Protein AF-A0A947YS06-F1 (afdb_monomer_lite)

Sequence (121 aa):
MKNLADRHFDRFCGDDSAYISPIMVDEDLHHLEDIAKKCEDFADKRIAHRDKRNPKNLPKFSEVDACIEALDKLYVKYHLIFHASSMDTLRPTYQYDWQEIFDEPWRLPEHDYESNESLGQ

Structure (mmCIF, N/CA/C/O backbone):
data_AF-A0A947YS06-F1
#
_entry.id   AF-A0A947YS06-F1
#
loop_
_atom_site.group_PDB
_atom_site.id
_atom_site.type_symbol
_atom_site.label_atom_id
_atom_site.label_alt_id
_atom_site.label_comp_id
_atom_site.label_asym_id
_atom_site.label_entity_id
_atom_site.label_seq_id
_atom_site.pdbx_PDB_ins_code
_atom_site.Cartn_x
_atom_site.Cartn_y
_atom_site.Cartn_z
_atom_site.occupancy
_atom_site.B_iso_or_equiv
_atom_site.auth_seq_id
_atom_site.auth_comp_id
_atom_site.auth_asym_id
_atom_site.auth_atom_id
_atom_site.pdbx_PDB_model_num
ATOM 1 N N . MET A 1 1 ? 26.062 -4.962 -24.279 1.00 39.59 1 MET A N 1
ATOM 2 C CA . MET A 1 1 ? 25.822 -4.870 -22.823 1.00 39.59 1 MET A CA 1
ATOM 3 C C . MET A 1 1 ? 24.407 -4.338 -22.652 1.00 39.59 1 MET A C 1
ATOM 5 O O . MET A 1 1 ? 24.177 -3.229 -23.108 1.00 39.59 1 MET A O 1
ATOM 9 N N . LYS A 1 2 ? 23.457 -5.122 -22.116 1.00 48.28 2 LYS A N 1
ATOM 10 C CA . LYS A 1 2 ? 22.140 -4.584 -21.718 1.00 48.28 2 LYS A CA 1
ATOM 11 C C . LYS A 1 2 ? 22.371 -3.589 -20.577 1.00 48.28 2 LYS A C 1
ATOM 13 O O . LYS A 1 2 ? 23.113 -3.921 -19.647 1.00 48.28 2 LYS A O 1
ATOM 18 N N . ASN A 1 3 ? 21.820 -2.382 -20.673 1.00 56.44 3 ASN A N 1
ATOM 19 C CA . ASN A 1 3 ? 22.021 -1.358 -19.653 1.00 56.44 3 ASN A CA 1
ATOM 20 C C . ASN A 1 3 ? 21.324 -1.795 -18.357 1.00 56.44 3 ASN A C 1
ATOM 22 O O . ASN A 1 3 ? 20.277 -2.433 -18.381 1.00 56.44 3 ASN A O 1
ATOM 26 N N . LEU A 1 4 ? 21.913 -1.486 -17.197 1.00 55.91 4 LEU A N 1
ATOM 27 C CA . LEU A 1 4 ? 21.330 -1.816 -15.887 1.00 55.91 4 LEU A CA 1
ATOM 28 C C . LEU A 1 4 ? 19.915 -1.225 -15.722 1.00 55.91 4 LEU A C 1
ATOM 30 O O . LEU A 1 4 ? 19.076 -1.857 -15.088 1.00 55.91 4 LEU A O 1
ATOM 34 N N . ALA A 1 5 ? 19.661 -0.067 -16.344 1.00 56.25 5 ALA A N 1
ATOM 35 C CA . ALA A 1 5 ? 18.358 0.595 -16.392 1.00 56.25 5 ALA A CA 1
ATOM 36 C C . ALA A 1 5 ? 17.259 -0.292 -17.004 1.00 56.25 5 ALA A C 1
ATOM 38 O O . ALA A 1 5 ? 16.151 -0.334 -16.474 1.00 56.25 5 ALA A O 1
ATOM 39 N N . ASP A 1 6 ? 17.591 -1.076 -18.034 1.00 64.50 6 ASP A N 1
ATOM 40 C CA . ASP A 1 6 ? 16.628 -1.944 -18.715 1.00 64.50 6 ASP A CA 1
ATOM 41 C C . ASP A 1 6 ? 16.163 -3.071 -17.779 1.00 64.50 6 ASP A C 1
ATOM 43 O O . ASP A 1 6 ? 15.003 -3.449 -17.784 1.00 64.50 6 ASP A O 1
ATOM 47 N N . ARG A 1 7 ? 17.017 -3.564 -16.867 1.00 70.50 7 ARG A N 1
ATOM 48 C CA . ARG A 1 7 ? 16.698 -4.745 -16.038 1.00 70.50 7 ARG A CA 1
ATOM 49 C C . ARG A 1 7 ? 15.566 -4.539 -15.032 1.00 70.50 7 ARG A C 1
ATOM 51 O O . ARG A 1 7 ? 14.827 -5.484 -14.762 1.00 70.50 7 ARG A O 1
ATOM 58 N N . HIS A 1 8 ? 15.461 -3.355 -14.431 1.00 72.56 8 HIS A N 1
ATOM 59 C CA . HIS A 1 8 ? 14.400 -3.082 -13.457 1.00 72.56 8 HIS A CA 1
ATOM 60 C C . HIS A 1 8 ? 13.057 -2.874 -14.147 1.00 72.56 8 HIS A C 1
ATOM 62 O O . HIS A 1 8 ? 12.050 -3.373 -13.657 1.00 72.56 8 HIS A O 1
ATOM 68 N N . PHE A 1 9 ? 13.059 -2.193 -15.290 1.00 77.19 9 PHE A N 1
ATOM 69 C CA . PHE A 1 9 ? 11.863 -1.953 -16.087 1.00 77.19 9 PHE A CA 1
ATOM 70 C C . PHE A 1 9 ? 11.389 -3.225 -16.811 1.00 77.19 9 PHE A C 1
ATOM 72 O O . PHE A 1 9 ? 10.205 -3.549 -16.738 1.00 77.19 9 PHE A O 1
ATOM 79 N N . ASP A 1 10 ? 12.311 -4.008 -17.390 1.00 81.56 10 ASP A N 1
ATOM 80 C CA . ASP A 1 10 ? 12.049 -5.288 -18.074 1.00 81.56 10 ASP A CA 1
ATOM 81 C C . ASP A 1 10 ? 11.272 -6.267 -17.173 1.00 81.56 10 ASP A C 1
ATOM 83 O O . ASP A 1 10 ? 10.462 -7.048 -17.662 1.00 81.56 10 ASP A O 1
ATOM 87 N N . ARG A 1 11 ? 11.460 -6.212 -15.843 1.00 83.12 11 ARG A N 1
ATOM 88 C CA . ARG A 1 11 ? 10.715 -7.049 -14.882 1.00 83.12 11 ARG A CA 1
ATOM 89 C C . ARG A 1 11 ? 9.207 -6.764 -14.870 1.00 83.12 11 ARG A C 1
ATOM 91 O O . ARG A 1 11 ? 8.432 -7.633 -14.477 1.00 83.12 11 ARG A O 1
ATOM 98 N N . PHE A 1 12 ? 8.803 -5.546 -15.218 1.00 85.75 12 PHE A N 1
ATOM 99 C CA . PHE A 1 12 ? 7.411 -5.096 -15.153 1.00 85.75 12 PHE A CA 1
ATOM 100 C C . PHE A 1 12 ? 6.742 -5.006 -16.529 1.00 85.75 12 PHE A C 1
ATOM 102 O O . PHE A 1 12 ? 5.532 -4.783 -16.612 1.00 85.75 12 PHE A O 1
ATOM 109 N N . CYS A 1 13 ? 7.512 -5.188 -17.599 1.00 82.75 13 CYS A N 1
ATOM 110 C CA . CYS A 1 13 ? 7.015 -5.195 -18.967 1.00 82.75 13 CYS A CA 1
ATOM 111 C C . CYS A 1 13 ? 6.362 -6.534 -19.315 1.00 82.75 13 CYS A C 1
ATOM 113 O O . CYS A 1 13 ? 6.755 -7.583 -18.807 1.00 82.75 13 CYS A O 1
ATOM 115 N N . GLY A 1 14 ? 5.372 -6.497 -20.209 1.00 69.81 14 GLY A N 1
ATOM 116 C CA . GLY A 1 14 ? 5.006 -7.696 -20.969 1.00 69.81 14 GLY A CA 1
ATOM 117 C C . GLY A 1 14 ? 6.135 -8.082 -21.933 1.00 69.81 14 GLY A C 1
ATOM 118 O O . GLY A 1 14 ? 6.970 -7.234 -22.254 1.00 69.81 14 GLY A O 1
ATOM 119 N N . ASP A 1 15 ? 6.161 -9.333 -22.394 1.00 72.94 15 ASP A N 1
ATOM 120 C CA . ASP A 1 15 ? 7.198 -9.845 -23.304 1.00 72.94 15 ASP A CA 1
ATOM 121 C C . ASP A 1 15 ? 7.434 -8.889 -24.496 1.00 72.94 15 ASP A C 1
ATOM 123 O O . ASP A 1 15 ? 6.513 -8.598 -25.260 1.00 72.94 15 ASP A O 1
ATOM 127 N N . ASP A 1 16 ? 8.665 -8.369 -24.617 1.00 71.12 16 ASP A N 1
ATOM 128 C CA . ASP A 1 16 ? 9.114 -7.393 -25.632 1.00 71.12 16 ASP A CA 1
ATOM 129 C C . ASP A 1 16 ? 8.257 -6.107 -25.762 1.00 71.12 16 ASP A C 1
ATOM 131 O O . ASP A 1 16 ? 8.232 -5.449 -26.806 1.00 71.12 16 ASP A O 1
ATOM 135 N N . SER A 1 17 ? 7.573 -5.701 -24.687 1.00 77.69 17 SER A N 1
ATOM 136 C CA . SER A 1 17 ? 6.766 -4.476 -24.638 1.00 77.69 17 SER A CA 1
ATOM 137 C C . SER A 1 17 ? 7.578 -3.247 -24.214 1.00 77.69 17 SER A C 1
ATOM 139 O O . SER A 1 17 ? 8.373 -3.295 -23.281 1.00 77.69 17 SER A O 1
ATOM 141 N N . ALA A 1 18 ? 7.293 -2.094 -24.828 1.00 83.56 18 ALA A N 1
ATOM 142 C CA . ALA A 1 18 ? 7.794 -0.787 -24.381 1.00 83.56 18 ALA A CA 1
ATOM 143 C C . ALA A 1 18 ? 7.028 -0.217 -23.165 1.00 83.56 18 ALA A C 1
ATOM 145 O O . ALA A 1 18 ? 7.320 0.883 -22.697 1.00 83.56 18 ALA A O 1
ATOM 146 N N . TYR A 1 19 ? 6.020 -0.945 -22.682 1.00 87.88 19 TYR A N 1
ATOM 147 C CA . TYR A 1 19 ? 5.090 -0.525 -21.638 1.00 87.88 19 TYR A CA 1
ATOM 148 C C . TYR A 1 19 ? 4.958 -1.598 -20.554 1.00 87.88 19 TYR A C 1
ATOM 150 O O . TYR A 1 19 ? 5.008 -2.799 -20.849 1.00 87.88 19 TYR A O 1
ATOM 158 N N . ILE A 1 20 ? 4.715 -1.154 -19.315 1.00 91.06 20 ILE A N 1
ATOM 159 C CA . ILE A 1 20 ? 4.392 -2.041 -18.191 1.00 91.06 20 ILE A CA 1
ATOM 160 C C . ILE A 1 20 ? 3.111 -2.836 -18.462 1.00 91.06 20 ILE A C 1
ATOM 162 O O . ILE A 1 20 ? 2.223 -2.377 -19.181 1.00 91.06 20 ILE A O 1
ATOM 166 N N . SER A 1 21 ? 3.017 -4.029 -17.878 1.00 91.81 21 SER A N 1
ATOM 167 C CA . SER A 1 21 ? 1.863 -4.917 -18.038 1.00 91.81 21 SER A CA 1
ATOM 168 C C . SER A 1 21 ? 0.585 -4.295 -17.449 1.00 91.81 21 SER A C 1
ATOM 170 O O . SER A 1 21 ? 0.530 -4.099 -16.235 1.00 91.81 21 SER A O 1
ATOM 172 N N . PRO A 1 22 ? -0.472 -4.045 -18.249 1.00 92.25 22 PRO A N 1
ATOM 173 C CA . PRO A 1 22 ? -1.747 -3.551 -17.724 1.00 92.25 22 PRO A CA 1
ATOM 174 C C . PRO A 1 22 ? -2.409 -4.546 -16.768 1.00 92.25 22 PRO A C 1
ATOM 176 O O . PRO A 1 22 ? -2.984 -4.145 -15.767 1.00 92.25 22 PRO A O 1
ATOM 179 N N . ILE A 1 23 ? -2.249 -5.848 -17.031 1.00 93.38 23 ILE A N 1
ATOM 180 C CA . ILE A 1 23 ? -2.783 -6.921 -16.180 1.00 93.38 23 ILE A CA 1
ATOM 181 C C . ILE A 1 23 ? -2.184 -6.829 -14.775 1.00 93.38 23 ILE A C 1
ATOM 183 O O . ILE A 1 23 ? -2.906 -6.925 -13.793 1.00 93.38 23 ILE A O 1
ATOM 187 N N . MET A 1 24 ? -0.875 -6.577 -14.677 1.00 93.75 24 MET A N 1
ATO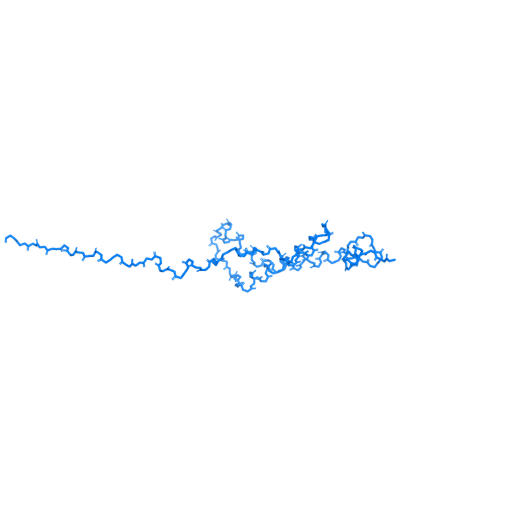M 188 C CA . MET A 1 24 ? -0.209 -6.392 -13.386 1.00 93.75 24 MET A CA 1
ATOM 189 C C . MET A 1 24 ? -0.775 -5.188 -12.625 1.00 93.75 24 MET A C 1
ATOM 191 O O . MET A 1 24 ? -0.939 -5.257 -11.411 1.00 93.75 24 MET A O 1
ATOM 195 N N . VAL A 1 25 ? -1.042 -4.085 -13.331 1.00 95.38 25 VAL A N 1
ATOM 196 C CA . VAL A 1 25 ? -1.608 -2.872 -12.728 1.00 95.38 25 VAL A CA 1
ATOM 197 C C . VAL A 1 25 ? -3.013 -3.143 -12.205 1.00 95.38 25 VAL A C 1
ATOM 199 O O . VAL A 1 25 ? -3.317 -2.791 -11.068 1.00 95.38 25 VAL A O 1
ATOM 202 N N . ASP A 1 26 ? -3.847 -3.810 -13.000 1.00 96.81 26 ASP A N 1
ATOM 203 C CA . ASP A 1 26 ? -5.198 -4.178 -12.588 1.00 96.81 26 ASP A CA 1
ATOM 204 C C . ASP A 1 26 ? -5.171 -5.129 -11.384 1.00 96.81 26 ASP A C 1
ATOM 206 O O . ASP A 1 26 ? -5.926 -4.934 -10.435 1.00 96.81 26 ASP A O 1
ATOM 210 N N . GLU A 1 27 ? -4.294 -6.133 -11.372 1.00 96.81 27 GLU A N 1
ATOM 211 C CA . GLU A 1 27 ? -4.137 -7.053 -10.237 1.00 96.81 27 GLU A CA 1
ATOM 212 C C . GLU A 1 27 ? -3.709 -6.327 -8.956 1.00 96.81 27 GLU A C 1
ATOM 214 O O . GLU A 1 27 ? -4.265 -6.584 -7.886 1.00 96.81 27 GLU A O 1
ATOM 219 N N . ASP A 1 28 ? -2.756 -5.398 -9.058 1.00 9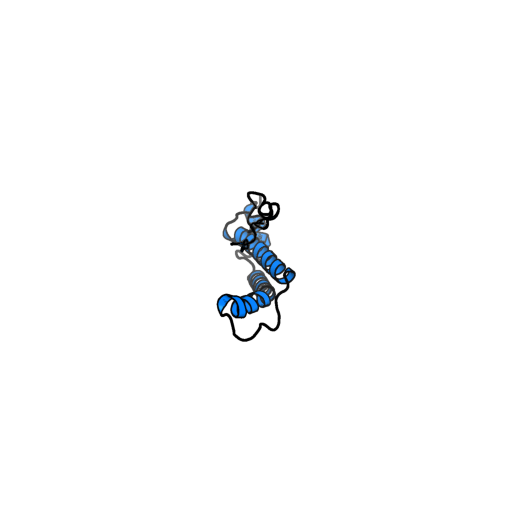7.12 28 ASP A N 1
ATOM 220 C CA . ASP A 1 28 ? -2.319 -4.582 -7.926 1.00 97.12 28 ASP A CA 1
ATOM 221 C C . ASP A 1 28 ? -3.465 -3.716 -7.370 1.00 97.12 28 ASP A C 1
ATOM 223 O O . ASP A 1 28 ? -3.625 -3.616 -6.151 1.00 97.12 28 ASP A O 1
ATOM 227 N N . LEU A 1 29 ? -4.257 -3.092 -8.253 1.00 96.81 29 LEU A N 1
ATOM 228 C CA . LEU A 1 29 ? -5.400 -2.255 -7.877 1.00 96.81 29 LEU A CA 1
ATOM 229 C C . LEU A 1 29 ? -6.470 -3.072 -7.154 1.00 96.81 29 LEU A C 1
ATOM 231 O O . LEU A 1 29 ? -6.839 -2.723 -6.035 1.00 96.81 29 LEU A O 1
ATOM 235 N N . HIS A 1 30 ? -6.904 -4.190 -7.743 1.00 97.81 30 HIS A N 1
ATOM 236 C CA . HIS A 1 30 ? -7.895 -5.068 -7.117 1.00 97.81 30 HIS A CA 1
ATOM 237 C C . HIS A 1 30 ? -7.403 -5.587 -5.764 1.00 97.81 30 HIS A C 1
ATOM 239 O O . HIS A 1 30 ? -8.154 -5.607 -4.791 1.00 97.81 30 HIS A O 1
ATOM 245 N N . HIS A 1 31 ? -6.123 -5.962 -5.668 1.00 96.94 31 HIS A N 1
ATOM 246 C CA . HIS A 1 31 ? -5.548 -6.416 -4.408 1.00 96.94 31 HIS A CA 1
ATOM 247 C C . HIS A 1 31 ? -5.589 -5.334 -3.322 1.00 96.94 31 HIS A C 1
ATOM 249 O O . HIS A 1 31 ? -5.938 -5.627 -2.174 1.00 96.94 31 HIS A O 1
ATOM 255 N N . LEU A 1 32 ? -5.241 -4.090 -3.673 1.00 95.88 32 LEU A N 1
ATOM 256 C CA . LEU A 1 32 ? -5.296 -2.967 -2.743 1.00 95.88 32 LEU A CA 1
ATOM 257 C C . LEU A 1 32 ? -6.733 -2.680 -2.302 1.00 95.88 32 LEU A C 1
ATOM 259 O O . LEU A 1 32 ? -6.972 -2.540 -1.104 1.00 95.88 32 LEU A O 1
ATOM 263 N N . GLU A 1 33 ? -7.671 -2.611 -3.246 1.00 95.88 33 GLU A N 1
ATOM 264 C CA . GLU A 1 33 ? -9.090 -2.377 -2.968 1.00 95.88 33 GLU A CA 1
ATOM 265 C C . GLU A 1 33 ? -9.647 -3.435 -2.011 1.00 95.88 33 GLU A C 1
ATOM 267 O O . GLU A 1 33 ? -10.255 -3.097 -0.994 1.00 95.88 33 GLU A O 1
ATOM 272 N N . ASP A 1 34 ? -9.378 -4.714 -2.277 1.00 96.19 34 ASP A N 1
ATOM 273 C CA . ASP A 1 34 ? -9.864 -5.824 -1.459 1.00 96.19 34 ASP A CA 1
ATOM 274 C C . ASP A 1 34 ? -9.323 -5.778 -0.024 1.00 96.19 34 ASP A C 1
ATOM 276 O O . ASP A 1 34 ? -10.076 -5.977 0.938 1.00 96.19 34 ASP A O 1
ATOM 280 N N . ILE A 1 35 ? -8.027 -5.497 0.141 1.00 95.88 35 ILE A N 1
ATOM 281 C CA . ILE A 1 35 ? -7.398 -5.387 1.462 1.00 95.88 35 ILE A CA 1
ATOM 282 C C . ILE A 1 35 ? -7.900 -4.146 2.208 1.00 95.88 35 ILE A C 1
ATOM 284 O O . ILE A 1 35 ? -8.244 -4.239 3.390 1.00 95.88 35 ILE A O 1
ATOM 288 N N . ALA A 1 36 ? -7.978 -2.999 1.530 1.00 94.50 36 ALA A N 1
ATOM 289 C CA . ALA A 1 36 ? -8.321 -1.720 2.141 1.00 94.50 36 ALA A CA 1
ATOM 290 C C . ALA A 1 36 ? -9.808 -1.599 2.488 1.00 94.50 36 ALA A C 1
ATOM 292 O O . ALA A 1 36 ? -10.154 -0.880 3.430 1.00 94.50 36 ALA A O 1
ATOM 293 N N . LYS A 1 37 ? -10.683 -2.337 1.793 1.00 93.38 37 LYS A N 1
ATOM 294 C CA . LYS A 1 37 ? -12.141 -2.192 1.875 1.00 93.38 37 LYS A CA 1
ATOM 295 C C . LYS A 1 37 ? -12.684 -2.117 3.296 1.00 93.38 37 LYS A C 1
ATOM 297 O O . LYS A 1 37 ? -13.503 -1.258 3.600 1.00 93.38 37 LYS A O 1
ATOM 302 N N . LYS A 1 38 ? -12.248 -3.012 4.189 1.00 90.25 38 LYS A N 1
ATOM 303 C CA . LYS A 1 38 ? -12.744 -3.033 5.579 1.00 90.25 38 LYS A CA 1
ATOM 304 C C . LYS A 1 38 ? -12.313 -1.801 6.371 1.00 90.25 38 LYS A C 1
ATOM 306 O O . LYS A 1 38 ? -13.084 -1.302 7.192 1.00 90.25 38 LYS A O 1
ATOM 311 N N . CYS A 1 39 ? -11.083 -1.348 6.154 1.00 92.56 39 CYS A N 1
ATOM 312 C 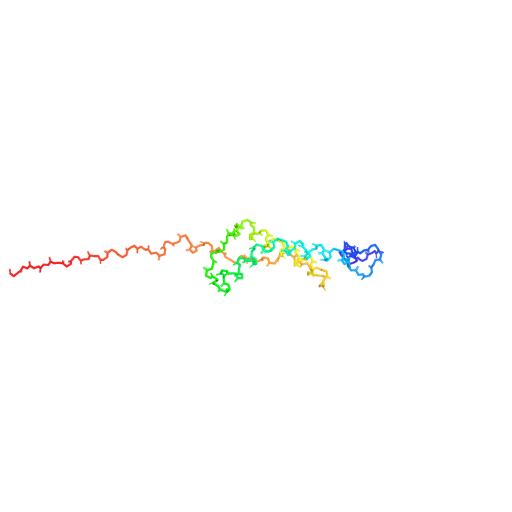CA . CYS A 1 39 ? -10.524 -0.172 6.807 1.00 92.56 39 CYS A CA 1
ATOM 313 C C . CYS A 1 39 ? -11.199 1.102 6.292 1.00 92.56 39 CYS A C 1
ATOM 315 O O . CYS A 1 39 ? -11.594 1.939 7.101 1.00 92.56 39 CYS A O 1
ATOM 317 N N . GLU A 1 40 ? -11.409 1.202 4.979 1.00 91.38 40 GLU A N 1
ATOM 318 C CA . GLU A 1 40 ? -12.143 2.291 4.330 1.00 91.38 40 GLU A CA 1
ATOM 319 C C . GLU A 1 40 ? -13.600 2.346 4.810 1.00 91.38 40 GLU A C 1
ATOM 321 O O . GLU A 1 40 ? -14.038 3.357 5.354 1.00 91.38 40 GLU A O 1
ATOM 326 N N . ASP A 1 41 ? -14.319 1.217 4.761 1.00 89.69 41 ASP A N 1
ATOM 327 C CA . ASP A 1 41 ? -15.704 1.109 5.235 1.00 89.69 41 ASP A CA 1
ATOM 328 C C . ASP A 1 41 ? -15.868 1.574 6.690 1.00 89.69 41 ASP A C 1
ATOM 330 O O . ASP A 1 41 ? -16.910 2.126 7.066 1.00 89.69 41 ASP A O 1
ATOM 334 N N . PHE A 1 42 ? -14.872 1.286 7.532 1.00 90.06 42 PHE A N 1
ATOM 335 C CA . PHE A 1 42 ? -14.850 1.730 8.917 1.00 90.06 42 PHE A CA 1
ATOM 336 C C . PHE A 1 42 ? -14.530 3.223 9.029 1.00 90.06 42 PHE A C 1
ATOM 338 O O . PHE A 1 42 ? -15.223 3.932 9.766 1.00 90.06 42 PHE A O 1
ATOM 345 N N . ALA A 1 43 ? -13.514 3.704 8.310 1.00 88.69 43 ALA A N 1
ATOM 346 C CA . ALA A 1 43 ? -13.107 5.103 8.309 1.00 88.69 43 ALA A CA 1
ATOM 347 C C . ALA A 1 43 ? -14.251 6.022 7.855 1.00 88.69 43 ALA A C 1
ATOM 349 O O . ALA A 1 43 ? -14.611 6.952 8.583 1.00 88.69 43 ALA A O 1
ATOM 350 N N . ASP A 1 44 ? -14.903 5.701 6.739 1.00 86.62 44 ASP A N 1
ATOM 351 C CA . ASP A 1 44 ? -16.016 6.472 6.185 1.00 86.62 44 ASP A CA 1
ATOM 352 C C . ASP A 1 44 ? -17.165 6.600 7.182 1.00 86.62 44 ASP A C 1
ATOM 354 O O . ASP A 1 44 ? -17.619 7.697 7.522 1.00 86.62 44 ASP A O 1
ATOM 358 N N . LYS A 1 45 ? -17.619 5.463 7.715 1.00 83.94 45 LYS A N 1
ATOM 359 C CA . LYS A 1 45 ? -18.787 5.425 8.600 1.00 83.94 45 LYS A CA 1
ATOM 360 C C . LYS A 1 45 ? -18.476 6.030 9.959 1.00 83.94 45 LYS A C 1
ATOM 362 O O . LYS A 1 45 ? -19.311 6.739 10.518 1.00 83.94 45 LYS A O 1
ATOM 367 N N . ARG A 1 46 ? -17.305 5.743 10.534 1.00 83.00 46 ARG A N 1
ATOM 368 C CA . ARG A 1 46 ? -17.051 6.010 11.956 1.00 83.00 46 ARG A CA 1
ATOM 369 C C . ARG A 1 46 ? -16.167 7.217 12.227 1.00 83.00 46 ARG A C 1
ATOM 371 O O . ARG A 1 46 ? -16.398 7.874 13.249 1.00 83.00 46 ARG A O 1
ATOM 378 N N . ILE A 1 47 ? -15.192 7.481 11.361 1.00 81.19 47 ILE A N 1
ATOM 379 C CA . ILE A 1 47 ? -14.222 8.571 11.515 1.00 81.19 47 ILE A CA 1
ATOM 380 C C . ILE A 1 47 ? -14.743 9.821 10.804 1.00 81.19 47 ILE A C 1
ATOM 382 O O . ILE A 1 47 ? -14.915 10.848 11.456 1.00 81.19 47 ILE A O 1
ATOM 386 N N . ALA A 1 48 ? -15.063 9.718 9.510 1.00 81.94 48 ALA A N 1
ATOM 387 C CA . ALA A 1 48 ? -15.463 10.865 8.696 1.00 81.94 48 ALA A CA 1
ATOM 388 C C . ALA A 1 48 ? -16.907 11.317 8.969 1.00 81.94 48 ALA A C 1
ATOM 390 O O . ALA A 1 48 ? -17.150 12.489 9.252 1.00 81.94 48 ALA A O 1
ATOM 391 N N . HIS A 1 49 ? -17.876 10.395 8.934 1.00 78.00 49 HIS A N 1
ATOM 392 C CA . HIS A 1 49 ? -19.297 10.762 8.982 1.00 78.00 49 HIS A CA 1
ATOM 393 C C . HIS A 1 49 ? -19.984 10.584 10.343 1.00 78.00 49 HIS A C 1
ATOM 395 O O . HIS A 1 49 ? -21.140 10.988 10.478 1.00 78.00 49 HIS A O 1
ATOM 401 N N . ARG A 1 50 ? -19.303 10.009 11.352 1.00 74.25 50 ARG A N 1
ATOM 402 C CA . ARG A 1 50 ? -19.886 9.609 12.659 1.00 74.25 50 ARG A CA 1
ATOM 403 C C . ARG A 1 50 ? -21.318 9.076 12.498 1.00 74.25 50 ARG A C 1
ATOM 405 O O . ARG A 1 50 ? -22.245 9.556 13.155 1.00 74.25 50 ARG A O 1
ATOM 412 N N . ASP A 1 51 ? -21.491 8.106 11.602 1.00 78.94 51 ASP A N 1
ATOM 413 C CA . ASP A 1 51 ? -22.775 7.463 11.351 1.00 78.94 51 ASP A CA 1
ATOM 414 C C 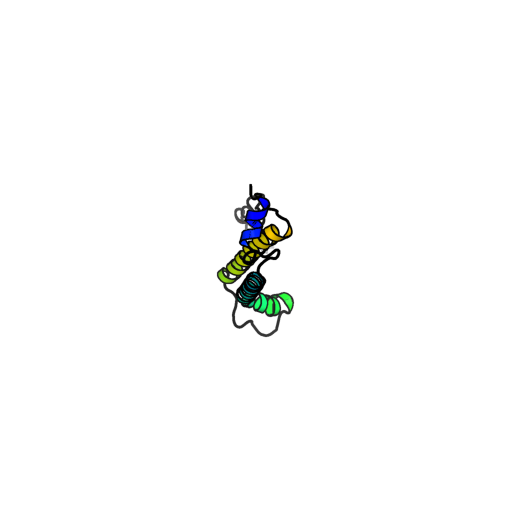. ASP A 1 51 ? -23.374 6.998 12.688 1.00 78.94 51 ASP A C 1
ATOM 416 O O . ASP A 1 51 ? -22.692 6.448 13.558 1.00 78.94 51 ASP A O 1
ATOM 420 N N . LYS A 1 52 ? -24.670 7.262 12.871 1.00 75.56 52 LYS A N 1
ATOM 421 C CA . LYS A 1 52 ? -25.417 6.881 14.074 1.00 75.56 52 LYS A CA 1
ATOM 422 C C . LYS A 1 52 ? -25.511 5.362 14.220 1.00 75.56 52 LYS A C 1
ATOM 424 O O . LYS A 1 52 ? -25.777 4.866 15.313 1.00 75.56 52 LYS A O 1
ATOM 429 N N . ARG A 1 53 ? -25.342 4.619 13.125 1.00 76.25 53 ARG A N 1
ATOM 430 C CA . ARG A 1 53 ? -25.310 3.158 13.126 1.00 76.25 53 ARG A CA 1
ATOM 431 C C . ARG A 1 53 ? -23.917 2.692 13.527 1.00 76.25 53 ARG A C 1
ATOM 433 O O . ARG A 1 53 ? -22.934 3.017 12.868 1.00 76.25 53 ARG A O 1
ATOM 440 N N . ASN A 1 54 ? -23.841 1.874 14.574 1.00 68.50 54 ASN A N 1
ATOM 441 C CA . ASN A 1 54 ? -22.573 1.259 14.945 1.00 68.50 54 ASN A CA 1
ATOM 442 C C . ASN A 1 54 ? -22.042 0.401 13.781 1.00 68.50 54 ASN A C 1
ATOM 444 O O . ASN A 1 54 ? -22.809 -0.392 13.216 1.00 68.50 54 ASN A O 1
ATOM 448 N N . PRO A 1 55 ? -20.751 0.529 13.420 1.00 72.25 55 PRO A N 1
ATOM 449 C CA . PRO A 1 55 ? -20.140 -0.351 12.438 1.00 72.25 55 PRO A CA 1
ATOM 450 C C . PRO A 1 55 ? -20.248 -1.791 12.942 1.00 72.25 55 PRO A C 1
ATOM 452 O O . PRO A 1 55 ? -19.866 -2.098 14.069 1.00 72.25 55 PRO A O 1
ATOM 455 N N . LYS A 1 56 ? -20.822 -2.668 12.113 1.00 72.75 56 LYS A N 1
ATOM 456 C CA . LYS A 1 56 ? -21.070 -4.069 12.489 1.00 72.75 56 LYS A CA 1
ATOM 457 C C . LYS A 1 56 ? -19.776 -4.870 12.618 1.00 72.75 56 LYS A C 1
ATOM 459 O O . LYS A 1 56 ? -19.705 -5.768 13.445 1.00 72.75 56 LYS A O 1
ATOM 464 N N . ASN A 1 57 ? -18.776 -4.518 11.812 1.00 79.06 57 ASN A N 1
ATOM 465 C CA . ASN A 1 57 ? -17.486 -5.185 11.752 1.00 79.06 57 ASN A CA 1
ATOM 466 C C . ASN A 1 57 ? -16.393 -4.131 11.915 1.00 79.06 57 ASN A C 1
ATOM 468 O O . ASN A 1 57 ? -16.263 -3.238 11.080 1.00 79.06 57 ASN A O 1
ATOM 472 N N . LEU A 1 58 ? -15.649 -4.228 13.011 1.00 87.69 58 LEU A N 1
ATOM 473 C CA . LEU A 1 58 ? -14.459 -3.422 13.258 1.00 87.69 58 LEU A CA 1
ATOM 474 C C . LEU A 1 58 ? -13.258 -4.109 12.595 1.00 87.69 58 LEU A C 1
ATOM 476 O O . LEU A 1 58 ? -13.116 -5.324 12.779 1.00 87.69 58 LEU A O 1
ATOM 480 N N . PRO A 1 59 ? -12.404 -3.380 11.855 1.00 90.81 59 PRO A N 1
ATOM 481 C CA . PRO A 1 59 ? -11.157 -3.946 11.368 1.00 90.81 59 PRO A CA 1
ATOM 482 C C . PRO A 1 59 ? -10.262 -4.304 12.558 1.00 90.81 59 PRO A C 1
ATOM 484 O O . PRO A 1 59 ? -10.183 -3.571 13.549 1.00 90.81 59 PRO A O 1
ATOM 487 N N . LYS A 1 60 ? -9.590 -5.449 12.476 1.00 93.50 60 LYS A N 1
ATOM 488 C CA . LYS A 1 60 ? -8.546 -5.831 13.433 1.00 93.50 60 LYS A CA 1
ATOM 489 C C . LYS A 1 60 ? -7.296 -4.996 13.177 1.00 93.50 60 LYS A C 1
ATOM 491 O O . LYS A 1 60 ? -7.025 -4.638 12.035 1.00 93.50 60 LYS A O 1
ATOM 496 N N . PHE A 1 61 ? -6.471 -4.793 14.204 1.00 94.25 61 PHE A N 1
ATOM 497 C CA . PHE A 1 61 ? -5.159 -4.155 14.026 1.00 94.25 61 PHE A CA 1
ATOM 498 C C . PHE A 1 61 ? -4.326 -4.844 12.940 1.00 94.25 61 PHE A C 1
ATOM 500 O O . PHE A 1 61 ? -3.814 -4.175 12.058 1.00 94.25 61 PHE A O 1
ATOM 507 N N . SER A 1 62 ? -4.341 -6.178 12.892 1.00 95.00 62 SER A N 1
ATOM 508 C CA . SER A 1 62 ? -3.675 -6.943 11.833 1.00 95.00 62 SER A CA 1
ATOM 509 C C . SER A 1 62 ? -4.184 -6.643 10.416 1.00 95.00 62 SER A C 1
ATOM 511 O O . SER A 1 62 ? -3.436 -6.781 9.457 1.00 95.00 62 SER A O 1
ATOM 513 N N . GLU A 1 63 ? -5.465 -6.291 10.259 1.00 93.94 63 GLU A N 1
ATOM 514 C CA . GLU A 1 63 ? -6.034 -5.918 8.955 1.00 93.94 63 GLU A CA 1
ATOM 515 C C . GLU A 1 63 ? -5.592 -4.503 8.562 1.00 93.94 63 GLU A C 1
ATOM 517 O O . GLU A 1 63 ? -5.254 -4.274 7.404 1.00 93.94 63 GLU A O 1
ATOM 522 N N . VAL A 1 64 ? -5.515 -3.581 9.528 1.00 94.94 64 VAL A N 1
ATOM 523 C CA . VAL A 1 64 ? -4.955 -2.237 9.320 1.00 94.94 64 VAL A CA 1
ATOM 524 C C . VAL A 1 64 ? -3.474 -2.321 8.946 1.00 94.94 64 VAL A C 1
ATOM 526 O O . VAL A 1 64 ? -3.068 -1.737 7.944 1.00 94.94 64 VAL A O 1
ATOM 529 N N . ASP A 1 65 ? -2.686 -3.100 9.687 1.00 95.44 65 ASP A N 1
ATOM 530 C CA . ASP A 1 65 ? -1.263 -3.307 9.408 1.00 95.44 65 ASP A CA 1
ATOM 531 C C . ASP A 1 65 ? -1.056 -3.909 8.014 1.00 95.44 65 ASP A C 1
ATOM 533 O O . ASP A 1 65 ? -0.213 -3.435 7.256 1.00 95.44 65 ASP A O 1
ATOM 537 N N . ALA A 1 66 ? -1.872 -4.896 7.626 1.00 95.19 66 ALA A N 1
ATOM 538 C CA . ALA A 1 66 ? -1.827 -5.472 6.284 1.00 95.19 66 ALA A CA 1
ATOM 539 C C . ALA A 1 66 ? -2.127 -4.439 5.183 1.00 95.19 66 ALA A C 1
ATOM 541 O O . ALA A 1 66 ? -1.477 -4.469 4.139 1.00 95.19 66 ALA A O 1
ATOM 542 N N . CYS A 1 67 ? -3.055 -3.502 5.414 1.00 95.75 67 CYS A N 1
ATOM 543 C CA . CYS A 1 67 ? -3.309 -2.397 4.481 1.00 95.75 67 CYS A CA 1
ATOM 544 C C . CYS A 1 67 ? -2.091 -1.480 4.344 1.00 95.75 67 CYS A C 1
ATOM 546 O O . CYS A 1 67 ? -1.720 -1.111 3.232 1.00 95.75 67 CYS A O 1
ATOM 548 N N . ILE A 1 68 ? -1.457 -1.129 5.466 1.00 95.81 68 ILE A N 1
ATOM 549 C CA . ILE A 1 68 ? -0.268 -0.267 5.483 1.00 95.81 68 ILE A CA 1
ATOM 550 C C . ILE A 1 68 ? 0.890 -0.946 4.741 1.00 95.81 68 ILE A C 1
ATOM 552 O O . ILE A 1 68 ? 1.549 -0.313 3.922 1.00 95.81 68 ILE A O 1
ATOM 556 N N . GLU A 1 69 ? 1.118 -2.238 4.981 1.00 96.00 69 GLU A N 1
ATOM 557 C CA . GLU A 1 69 ? 2.121 -3.043 4.268 1.00 96.00 69 GLU A CA 1
ATOM 558 C C . GLU A 1 69 ? 1.843 -3.143 2.761 1.00 96.00 69 GLU A C 1
ATOM 560 O O . GLU A 1 69 ? 2.771 -3.081 1.952 1.00 96.00 69 GLU A O 1
ATOM 565 N N . ALA A 1 70 ? 0.5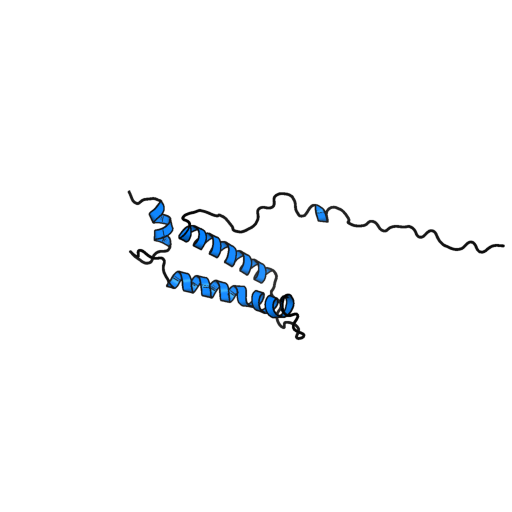77 -3.309 2.365 1.00 95.75 70 ALA A N 1
ATOM 566 C CA . ALA A 1 70 ? 0.194 -3.362 0.956 1.00 95.75 70 ALA A CA 1
ATOM 567 C C . ALA A 1 70 ? 0.458 -2.019 0.255 1.00 95.75 70 ALA A C 1
ATOM 569 O O . ALA A 1 70 ? 1.075 -1.999 -0.810 1.00 95.75 70 ALA A O 1
ATOM 570 N N . LEU A 1 71 ? 0.066 -0.905 0.883 1.00 96.00 71 LEU A N 1
ATOM 571 C CA . LEU A 1 71 ? 0.328 0.449 0.386 1.00 96.00 71 LEU A CA 1
ATOM 572 C C . LEU A 1 71 ? 1.827 0.741 0.261 1.00 96.00 71 LEU A C 1
ATOM 574 O O . LEU A 1 71 ? 2.254 1.283 -0.756 1.00 96.00 71 LEU A O 1
ATOM 578 N N . ASP A 1 72 ? 2.618 0.356 1.264 1.00 97.06 72 ASP A N 1
ATOM 579 C CA . ASP A 1 72 ? 4.071 0.535 1.271 1.00 97.06 72 ASP A CA 1
ATOM 580 C C . ASP A 1 72 ? 4.726 -0.145 0.059 1.00 97.06 72 ASP A C 1
ATOM 582 O O . ASP A 1 72 ? 5.394 0.492 -0.758 1.00 97.06 72 ASP A O 1
ATOM 586 N N . LYS A 1 73 ? 4.443 -1.440 -0.126 1.00 95.69 73 LYS A N 1
ATOM 587 C CA . LYS A 1 73 ? 4.982 -2.233 -1.241 1.00 95.69 73 LYS A CA 1
ATOM 588 C C . LYS A 1 73 ? 4.531 -1.708 -2.597 1.00 95.69 73 LYS A C 1
ATOM 590 O O . LYS A 1 73 ? 5.331 -1.673 -3.534 1.00 95.69 73 LYS A O 1
ATOM 595 N N . LEU A 1 74 ? 3.262 -1.313 -2.704 1.00 96.50 74 LEU A N 1
ATOM 596 C CA . LEU A 1 74 ? 2.704 -0.764 -3.932 1.00 96.50 74 LEU A CA 1
ATOM 597 C C . LEU A 1 74 ? 3.416 0.537 -4.306 1.00 96.50 74 LEU A C 1
ATOM 599 O O . LEU A 1 74 ? 3.905 0.679 -5.426 1.00 96.50 74 LEU A O 1
ATOM 603 N N . TYR A 1 75 ? 3.540 1.460 -3.354 1.00 95.88 75 TYR A N 1
ATOM 604 C CA . TYR A 1 75 ? 4.203 2.733 -3.593 1.00 95.88 75 TYR A CA 1
ATOM 605 C C . TYR A 1 75 ? 5.668 2.537 -3.986 1.00 95.88 75 TYR A C 1
ATOM 607 O O . TYR A 1 75 ? 6.098 3.086 -4.997 1.00 95.88 75 TYR A O 1
ATOM 615 N N . VAL A 1 76 ? 6.420 1.708 -3.254 1.00 95.69 76 VAL A N 1
ATOM 616 C CA . VAL A 1 76 ? 7.822 1.386 -3.575 1.00 95.69 76 VAL A CA 1
ATOM 617 C C . VAL A 1 76 ? 7.960 0.841 -5.002 1.00 95.69 76 VAL A C 1
ATOM 619 O O . VAL A 1 76 ? 8.827 1.289 -5.758 1.00 95.69 76 VAL A O 1
ATOM 622 N N . LYS A 1 77 ? 7.076 -0.082 -5.406 1.00 94.00 77 LYS A N 1
ATOM 623 C CA . LYS A 1 77 ? 7.051 -0.655 -6.760 1.00 94.00 77 LYS A CA 1
ATOM 624 C C . LYS A 1 77 ? 6.847 0.420 -7.829 1.00 94.00 77 LYS A C 1
ATOM 626 O O . LYS A 1 77 ? 7.642 0.507 -8.765 1.00 94.00 77 LYS A O 1
ATOM 631 N N . TYR A 1 78 ? 5.809 1.245 -7.702 1.00 94.25 78 TYR A N 1
ATOM 632 C CA . TYR A 1 78 ? 5.489 2.256 -8.716 1.00 94.25 78 TYR A CA 1
ATOM 633 C C . TYR A 1 78 ? 6.437 3.456 -8.688 1.00 94.25 78 TYR A C 1
ATOM 635 O O . TYR A 1 78 ? 6.719 4.029 -9.739 1.00 94.25 78 TYR A O 1
ATOM 643 N N . HIS A 1 79 ? 7.008 3.791 -7.531 1.00 94.00 79 HIS A N 1
ATOM 644 C CA . HIS A 1 79 ? 8.057 4.800 -7.428 1.00 94.00 79 HIS A CA 1
ATOM 645 C C . HIS A 1 79 ? 9.288 4.402 -8.252 1.00 94.00 79 HIS A C 1
ATOM 647 O O . HIS A 1 79 ? 9.796 5.212 -9.030 1.00 94.00 79 HIS A O 1
ATOM 653 N N . LEU A 1 80 ? 9.711 3.135 -8.155 1.00 91.38 80 LEU A N 1
ATOM 654 C CA . LEU A 1 80 ? 10.799 2.602 -8.973 1.00 91.38 80 LEU A CA 1
ATOM 655 C C . LEU A 1 80 ? 10.479 2.687 -10.470 1.00 91.38 80 LEU A C 1
ATOM 657 O O . LEU A 1 80 ? 11.329 3.114 -11.247 1.00 91.38 80 LEU A O 1
ATOM 661 N N . ILE A 1 81 ? 9.263 2.309 -10.871 1.00 90.44 81 ILE A N 1
ATOM 662 C CA . ILE A 1 81 ? 8.840 2.315 -12.279 1.00 90.44 81 ILE A CA 1
ATOM 663 C C . ILE A 1 81 ? 8.803 3.739 -12.848 1.00 90.44 81 ILE A C 1
ATOM 665 O O . ILE A 1 81 ? 9.330 3.977 -13.932 1.00 90.44 81 ILE A O 1
ATOM 669 N N . PHE A 1 82 ? 8.191 4.689 -12.138 1.00 90.31 82 PHE A N 1
ATOM 670 C CA . PHE A 1 82 ? 7.970 6.040 -12.661 1.00 90.31 82 PHE A CA 1
ATOM 671 C C . PHE A 1 82 ? 9.189 6.950 -12.561 1.00 90.31 82 PHE A C 1
ATOM 673 O O . PHE A 1 82 ? 9.364 7.829 -13.403 1.00 90.31 82 PHE A O 1
ATOM 680 N N . HIS A 1 83 ? 10.027 6.760 -11.542 1.00 90.56 83 HIS A N 1
ATOM 681 C CA . HIS A 1 83 ? 11.129 7.676 -11.256 1.00 90.56 83 HIS A CA 1
ATOM 682 C C . HIS A 1 83 ? 12.510 7.057 -11.455 1.00 90.56 83 HIS A C 1
ATOM 684 O O . HIS A 1 83 ? 13.501 7.770 -11.304 1.00 90.56 83 HIS A O 1
ATOM 690 N N . ALA A 1 84 ? 12.596 5.759 -11.776 1.00 88.75 84 ALA A N 1
ATOM 691 C CA . ALA A 1 84 ? 13.857 5.016 -11.838 1.00 88.75 84 ALA A CA 1
ATOM 692 C C . ALA A 1 84 ? 14.717 5.215 -10.570 1.00 88.75 84 ALA A C 1
ATOM 694 O O . ALA A 1 84 ? 15.947 5.236 -10.625 1.00 88.75 84 ALA A O 1
ATOM 695 N N . SER A 1 85 ? 14.046 5.385 -9.428 1.00 89.62 85 SER A N 1
ATOM 696 C CA . SER A 1 85 ? 14.638 5.694 -8.130 1.00 89.62 85 SER A CA 1
ATOM 697 C C . SER A 1 85 ? 14.261 4.611 -7.131 1.00 89.62 85 SER A C 1
ATOM 699 O O . SER A 1 85 ? 13.112 4.172 -7.077 1.00 89.62 85 SER A O 1
ATOM 701 N N . SER A 1 86 ? 15.232 4.165 -6.340 1.00 86.94 86 SER A N 1
ATOM 702 C CA . SER A 1 86 ? 14.999 3.186 -5.284 1.00 86.94 86 SER A CA 1
ATOM 703 C C . SER A 1 86 ? 14.488 3.868 -4.022 1.00 86.94 86 SER A C 1
ATOM 705 O O . SER A 1 86 ? 15.058 4.858 -3.564 1.00 86.94 86 SER A O 1
ATOM 707 N N . MET A 1 87 ? 13.458 3.281 -3.429 1.00 91.50 87 MET A N 1
ATOM 708 C CA . MET A 1 87 ? 12.980 3.590 -2.091 1.00 91.50 87 MET A CA 1
ATOM 709 C C . MET A 1 87 ? 12.751 2.258 -1.388 1.00 91.50 87 MET A C 1
ATOM 711 O O . MET A 1 87 ? 12.139 1.370 -1.974 1.00 91.50 87 MET A O 1
ATOM 715 N N . ASP A 1 88 ? 13.252 2.106 -0.167 1.00 93.00 88 ASP A N 1
ATOM 716 C CA . ASP A 1 88 ? 13.111 0.838 0.559 1.00 93.00 88 ASP A CA 1
ATOM 717 C C . ASP A 1 88 ? 11.725 0.708 1.197 1.00 93.00 88 ASP A C 1
ATOM 719 O O . ASP A 1 88 ? 11.152 -0.378 1.234 1.00 93.00 88 ASP A O 1
ATOM 723 N N . THR A 1 89 ? 11.184 1.824 1.689 1.00 96.12 89 THR A N 1
ATOM 724 C CA . THR A 1 89 ? 9.870 1.905 2.329 1.00 96.12 89 THR A CA 1
ATOM 725 C C . THR A 1 89 ? 9.365 3.352 2.334 1.00 96.12 89 THR A C 1
ATOM 727 O O . THR A 1 89 ? 10.149 4.302 2.356 1.00 96.12 89 THR A O 1
ATOM 730 N N . LEU A 1 90 ? 8.047 3.513 2.331 1.00 93.44 90 LEU A N 1
ATOM 731 C CA . LEU A 1 90 ? 7.289 4.731 2.609 1.00 93.44 90 LEU A CA 1
ATOM 732 C C . LEU A 1 90 ? 7.183 5.005 4.119 1.00 93.44 90 LEU A C 1
ATOM 734 O O . LEU A 1 90 ? 6.717 6.068 4.536 1.00 93.44 90 LEU A O 1
ATOM 738 N N . ARG A 1 91 ? 7.581 4.047 4.963 1.00 92.81 91 ARG A N 1
ATOM 739 C CA . ARG A 1 91 ? 7.495 4.193 6.415 1.00 92.81 91 ARG A CA 1
ATOM 740 C C . ARG A 1 91 ? 8.429 5.293 6.911 1.00 92.81 91 ARG A C 1
ATOM 742 O O . ARG A 1 91 ? 9.574 5.382 6.466 1.00 92.81 91 ARG A O 1
ATOM 749 N N . PRO A 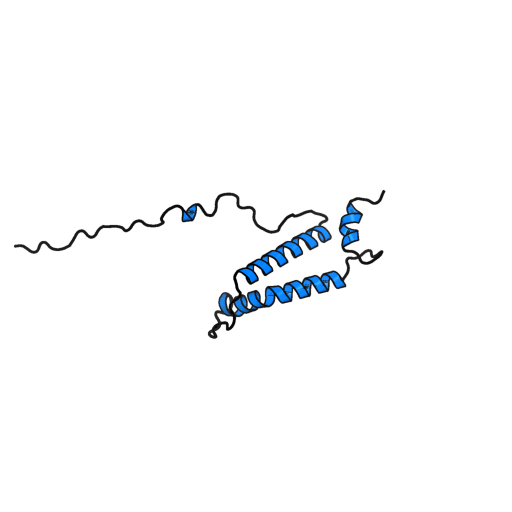1 92 ? 7.975 6.110 7.873 1.00 90.25 92 PRO A N 1
ATOM 750 C CA . PRO A 1 92 ? 8.845 7.085 8.497 1.00 90.25 92 PRO A CA 1
ATOM 751 C C . PRO A 1 92 ? 9.950 6.376 9.284 1.00 90.25 92 PRO A C 1
ATOM 753 O O . PRO A 1 92 ? 9.697 5.430 10.030 1.00 90.25 92 PRO A O 1
ATOM 756 N N . THR A 1 93 ? 11.172 6.883 9.171 1.00 91.31 93 THR A N 1
ATOM 757 C CA . THR A 1 93 ? 12.252 6.518 10.089 1.00 91.31 93 THR A CA 1
ATOM 758 C C . THR A 1 93 ? 12.048 7.269 11.400 1.00 91.31 93 THR A C 1
ATOM 760 O O . THR A 1 93 ? 12.012 8.502 11.408 1.00 91.31 93 THR A O 1
ATOM 763 N N . TYR A 1 94 ? 11.933 6.548 12.515 1.00 92.12 94 TYR A N 1
ATOM 764 C CA . TYR A 1 94 ? 11.931 7.170 13.839 1.00 92.12 94 TYR A CA 1
ATOM 765 C C . TYR A 1 94 ? 13.272 7.878 14.076 1.00 92.12 94 TYR A C 1
ATOM 767 O O . TYR A 1 94 ? 14.329 7.261 13.972 1.00 92.12 94 TYR A O 1
ATOM 775 N N . GLN A 1 95 ? 13.237 9.183 14.357 1.00 92.88 95 GLN A N 1
ATOM 776 C CA . GLN A 1 95 ? 14.450 9.988 14.569 1.00 92.88 95 GLN A CA 1
ATOM 777 C C . GLN A 1 95 ? 14.960 9.944 16.016 1.00 92.88 95 GLN A C 1
ATOM 779 O O . GLN A 1 95 ? 16.095 10.323 16.286 1.00 92.88 95 GLN A O 1
ATOM 784 N N . TYR A 1 96 ? 14.112 9.503 16.935 1.00 90.69 96 TYR A N 1
ATOM 785 C CA . TYR A 1 96 ? 14.360 9.371 18.365 1.00 90.69 96 TYR A CA 1
ATOM 786 C C . TYR A 1 96 ? 13.451 8.266 18.909 1.00 90.69 96 TYR A C 1
ATOM 788 O O . TYR A 1 96 ? 12.575 7.770 18.187 1.00 90.69 96 TYR A O 1
ATOM 796 N N . ASP A 1 97 ? 13.659 7.879 20.166 1.00 89.44 97 ASP A N 1
ATOM 797 C CA . ASP A 1 97 ? 12.774 6.931 20.829 1.00 89.44 97 ASP A CA 1
ATOM 798 C C . ASP A 1 97 ? 11.431 7.601 21.124 1.00 89.44 97 ASP A C 1
ATOM 800 O O . ASP A 1 97 ? 11.256 8.344 22.085 1.00 89.44 97 ASP A O 1
ATOM 804 N N . TRP A 1 98 ? 10.464 7.379 20.239 1.00 87.69 98 TRP A N 1
ATOM 805 C CA . TRP A 1 98 ? 9.137 7.958 20.389 1.00 87.69 98 TRP A CA 1
ATOM 806 C C . TRP A 1 98 ? 8.363 7.359 21.574 1.00 87.69 98 TRP A C 1
ATOM 808 O O . TRP A 1 98 ? 7.331 7.919 21.944 1.00 87.69 98 TRP A O 1
ATOM 818 N N . GLN A 1 99 ? 8.825 6.243 22.156 1.00 89.56 99 GLN A N 1
ATOM 819 C CA . GLN A 1 99 ? 8.182 5.602 23.304 1.00 89.56 99 GLN A CA 1
ATOM 820 C C . GLN A 1 99 ? 8.653 6.160 24.649 1.00 89.56 99 GLN A C 1
ATOM 822 O O . GLN A 1 99 ? 7.943 5.964 25.630 1.00 89.56 99 GLN A O 1
ATOM 827 N N . GLU A 1 100 ? 9.748 6.927 24.683 1.00 90.38 100 GLU A N 1
ATOM 828 C CA . GLU A 1 100 ? 10.312 7.535 25.903 1.00 90.38 100 GLU A CA 1
ATOM 829 C C . GLU A 1 100 ? 9.263 8.337 26.702 1.00 90.38 100 GLU A C 1
ATOM 831 O O . GLU A 1 100 ? 9.258 8.354 27.930 1.00 90.38 100 GLU A O 1
ATOM 836 N N . ILE A 1 101 ? 8.284 8.943 26.018 1.00 85.44 101 ILE A N 1
ATOM 837 C CA . ILE A 1 101 ? 7.159 9.661 26.644 1.00 85.44 101 ILE A CA 1
ATOM 838 C C . ILE A 1 101 ? 6.298 8.791 27.579 1.00 85.44 101 ILE A C 1
ATOM 840 O O . ILE A 1 101 ? 5.593 9.333 28.431 1.00 85.44 101 ILE A O 1
ATOM 844 N N . PHE A 1 102 ? 6.317 7.467 27.402 1.00 87.19 102 PHE A N 1
ATOM 845 C CA . PHE A 1 102 ? 5.574 6.507 28.218 1.00 87.19 102 PHE A CA 1
ATOM 846 C C . PHE A 1 102 ? 6.383 5.963 29.400 1.00 87.19 102 PHE A C 1
ATOM 848 O O . PHE A 1 102 ? 5.793 5.315 30.265 1.00 87.19 102 PHE A O 1
ATOM 855 N N . ASP A 1 103 ? 7.689 6.234 29.457 1.00 86.38 103 ASP A N 1
ATOM 856 C CA . ASP A 1 103 ? 8.557 5.790 30.551 1.00 86.38 103 ASP A CA 1
ATOM 857 C C . ASP A 1 103 ? 8.422 6.684 31.792 1.00 86.38 103 ASP A C 1
ATOM 859 O O . ASP A 1 103 ? 8.654 6.236 32.917 1.00 86.38 103 ASP A O 1
ATOM 863 N N . GLU A 1 104 ? 7.970 7.928 31.609 1.00 81.38 104 GLU A N 1
ATOM 864 C CA . GLU A 1 104 ? 7.745 8.877 32.696 1.00 81.38 104 GLU A CA 1
ATOM 865 C C . GLU A 1 104 ? 6.262 8.921 33.117 1.00 81.38 104 GLU A C 1
ATOM 867 O O . GLU A 1 104 ? 5.378 9.213 32.299 1.00 81.38 104 GLU A O 1
ATOM 872 N N . PRO A 1 105 ? 5.932 8.682 34.401 1.00 78.00 105 PRO A N 1
ATOM 873 C CA . PRO A 1 105 ? 4.561 8.765 34.884 1.00 78.00 105 PRO A CA 1
ATOM 874 C C . PRO A 1 105 ? 4.044 10.206 34.790 1.00 78.00 105 PRO A C 1
ATOM 876 O O . PRO A 1 105 ? 4.438 11.092 35.542 1.00 78.00 105 PRO A O 1
ATOM 879 N N . TRP A 1 106 ? 3.092 10.433 33.885 1.00 71.81 106 TRP A N 1
ATOM 880 C CA . TRP A 1 106 ? 2.577 11.766 33.546 1.00 71.81 106 TRP A CA 1
ATOM 881 C C . TRP A 1 106 ? 1.882 12.543 34.685 1.00 71.81 106 TRP A C 1
ATOM 883 O O . TRP A 1 106 ? 1.647 13.740 34.523 1.00 71.81 106 TRP A O 1
ATOM 893 N N . ARG A 1 107 ? 1.544 11.913 35.824 1.00 61.25 107 ARG A N 1
ATOM 894 C CA . ARG A 1 107 ? 1.091 12.576 37.068 1.00 61.25 107 ARG A CA 1
ATOM 895 C C . ARG A 1 107 ? 1.378 11.709 38.298 1.00 61.25 107 ARG A C 1
ATOM 897 O O . ARG A 1 107 ? 0.904 10.577 38.368 1.00 61.25 107 ARG A O 1
ATOM 904 N N . LEU A 1 108 ? 2.045 12.271 39.307 1.00 62.97 108 LEU A N 1
ATOM 905 C CA . LEU A 1 108 ? 1.901 11.821 40.698 1.00 62.97 108 LEU A CA 1
ATOM 906 C C . LEU A 1 108 ? 0.582 12.397 41.254 1.00 62.97 108 LEU A C 1
ATOM 908 O O . LEU A 1 108 ? 0.216 13.507 40.862 1.00 62.97 108 LEU A O 1
ATOM 912 N N . PRO A 1 109 ? -0.161 11.692 42.130 1.00 59.31 109 PRO A N 1
ATOM 913 C CA . PRO A 1 109 ? -1.308 12.289 42.805 1.00 59.31 109 PRO A CA 1
ATOM 914 C C . PRO A 1 109 ? -0.832 13.502 43.612 1.00 59.31 109 PRO A C 1
ATOM 916 O O . PRO A 1 109 ? 0.035 13.353 44.473 1.00 59.31 109 PRO A O 1
ATOM 919 N N . GLU A 1 110 ? -1.385 14.687 43.347 1.00 61.62 110 GLU A N 1
ATOM 920 C CA . GLU A 1 110 ? -1.303 15.797 44.297 1.00 61.62 110 GLU A CA 1
ATOM 921 C C . GLU A 1 110 ? -1.975 15.322 45.584 1.00 61.62 110 GLU A C 1
ATOM 923 O O . GLU A 1 110 ? -3.187 15.106 45.628 1.00 61.62 110 GLU A O 1
ATOM 928 N N . HIS A 1 111 ? -1.174 15.073 46.614 1.00 57.00 111 HIS A N 1
ATOM 929 C CA . HIS A 1 111 ? -1.670 14.662 47.914 1.00 57.00 111 HIS A CA 1
ATOM 930 C C . HIS A 1 111 ? -1.855 15.878 48.824 1.00 57.00 111 HIS A C 1
ATOM 932 O O . HIS A 1 111 ? -1.406 15.855 49.962 1.00 57.00 111 HIS A O 1
ATOM 938 N N . ASP A 1 112 ? -2.568 16.904 48.357 1.00 54.34 112 ASP A N 1
ATOM 939 C CA . ASP A 1 112 ? -2.955 18.045 49.191 1.00 54.34 112 ASP A CA 1
ATOM 940 C C . ASP A 1 112 ? -4.444 17.950 49.544 1.00 54.34 112 ASP A C 1
ATOM 942 O O . ASP A 1 112 ? -5.297 18.694 49.064 1.00 54.34 112 ASP A O 1
ATOM 946 N N . TYR A 1 113 ? -4.753 17.003 50.430 1.00 50.25 113 TYR A N 1
ATOM 947 C CA . TYR A 1 113 ? -5.893 17.138 51.331 1.00 50.25 113 TYR A CA 1
ATOM 948 C C . TYR A 1 113 ? -5.353 17.504 52.713 1.00 50.25 113 TYR A C 1
ATOM 950 O O . TYR A 1 113 ? -5.326 16.669 53.617 1.00 50.25 113 TYR A O 1
ATOM 958 N N . GLU A 1 114 ? -4.924 18.754 52.896 1.00 48.66 114 GLU A N 1
ATOM 959 C CA . GLU A 1 114 ? -4.985 19.326 54.238 1.00 48.66 114 GLU A CA 1
ATOM 960 C C . GLU A 1 114 ? -6.465 19.536 54.580 1.00 48.66 114 GLU A C 1
ATOM 962 O O . GLU A 1 114 ? -7.199 20.312 53.970 1.00 48.66 114 GLU A O 1
ATOM 967 N N . SER A 1 115 ? -6.911 18.722 55.526 1.00 47.56 115 SER A N 1
ATOM 968 C CA . SER A 1 115 ? -8.232 18.684 56.129 1.00 47.56 115 SER A CA 1
ATOM 969 C C . SER A 1 115 ? -8.692 20.056 56.629 1.00 47.56 115 SER A C 1
ATOM 971 O O . SER A 1 115 ? -8.108 20.615 57.558 1.00 47.56 115 SER A O 1
ATOM 973 N N . ASN A 1 116 ? -9.813 20.543 56.097 1.00 51.19 116 ASN A N 1
ATOM 974 C CA . ASN A 1 116 ? -10.673 21.471 56.823 1.00 51.19 116 ASN A CA 1
ATOM 975 C C . ASN A 1 116 ? -11.305 20.726 58.008 1.00 51.19 116 ASN A C 1
ATOM 977 O O . ASN A 1 116 ? -12.067 19.794 57.776 1.00 51.19 116 ASN A O 1
ATOM 981 N N . GLU A 1 117 ? -10.983 21.128 59.241 1.00 49.19 117 GLU A N 1
ATOM 982 C CA . GLU A 1 117 ? -11.934 21.434 60.330 1.00 49.19 117 GLU A CA 1
ATOM 983 C C . GLU A 1 117 ? -11.200 21.541 61.682 1.00 49.19 117 GLU A C 1
ATOM 985 O O . GLU A 1 117 ? -10.949 20.559 62.373 1.00 49.19 117 GLU A O 1
ATOM 990 N N . SER A 1 118 ? -10.909 22.777 62.094 1.00 42.44 118 SER A N 1
ATOM 991 C CA . SER A 1 118 ? -10.862 23.153 63.509 1.00 42.44 118 SER A CA 1
ATOM 992 C C . SER A 1 118 ? -12.036 24.098 63.755 1.00 42.44 118 SER A C 1
ATOM 994 O O . SER A 1 118 ? -11.934 25.314 63.593 1.00 42.44 118 SER A O 1
ATOM 996 N N . LEU A 1 119 ? -13.191 23.512 64.069 1.00 47.16 119 LEU A N 1
ATOM 997 C CA . LEU A 1 119 ? -14.227 24.180 64.845 1.00 47.16 119 LEU A CA 1
ATOM 998 C C . LEU A 1 119 ? -13.868 23.986 66.320 1.00 47.16 119 LEU A C 1
ATOM 1000 O O . LEU A 1 119 ? -13.915 22.872 66.834 1.00 47.16 119 LEU A O 1
ATOM 1004 N N . GLY A 1 120 ? -13.525 25.076 66.994 1.00 44.97 120 GLY A N 1
ATOM 1005 C CA . GLY A 1 120 ? -13.305 25.098 68.435 1.00 44.97 120 GLY A CA 1
ATOM 1006 C C . GLY A 1 120 ? -13.116 26.527 68.913 1.00 44.97 120 GLY A C 1
ATOM 1007 O O . GLY A 1 120 ? -11.996 27.031 68.907 1.00 44.97 120 GLY A O 1
ATOM 1008 N N . GLN A 1 121 ? -14.241 27.170 69.235 1.00 41.81 121 GLN A N 1
ATOM 1009 C CA . GLN A 1 121 ? -14.314 28.386 70.050 1.00 41.81 121 GLN A CA 1
ATOM 1010 C C . GLN A 1 121 ? -13.684 28.172 71.428 1.00 41.81 121 GLN A C 1
ATOM 1012 O O . GLN A 1 121 ? -13.768 27.030 71.935 1.00 41.81 121 GLN A O 1
#

Foldseek 3Di:
DPDPLCVLQVVQPDDVDPDGDPVVVVVLVVVLCVLCVQVVVCCVCPVVPNPPDDDPDHDDPVSVVVNQVSVFVVCQSVCCNPPVDGDPTPDDDDPDPPCVVVVDDPDDPPPPPPDDDDPDD

Radius of gyration: 26.62 Å; chains: 1; bounding box: 51×38×96 Å

Secondary structure (DSSP, 8-state):
---HHHHHHHTTBPTT-SSB-HHHHHHHHHHHHHHHHHHHHHIIIIIIS--SSPPSSPPPHHHHHHHHHHHHHHHHHHHHHHHS---S-SSPPPSS-TTGGGTS-S---------------

pLDDT: mean 82.2, std 15.7, range [39.59, 97.81]